Protein AF-A0A8T4BU38-F1 (afdb_monomer)

Sequence (125 aa):
MKKLNVKVKNKLKSELINLAILSLLTMIIFKIVLYKESFIIIFLTTLRFFYSIMLPALFLSLYLHKKFTYATRLILGVIIVFALTSILNYYLGLFGVHIKFHPYILPPLFIIVGFLLFLKKDGTS

pLDDT: mean 87.7, std 11.41, range [44.0, 96.69]

Solvent-accessible surface area (backbone atoms only — not comparable to full-atom values): 6705 Å² total; per-residue (Å²): 133,83,83,68,61,58,70,53,49,52,49,52,51,52,52,51,50,53,50,51,54,50,47,52,55,48,36,53,52,41,42,65,76,43,58,92,56,54,71,67,59,41,53,52,50,43,51,50,50,36,51,59,38,54,49,21,4,42,28,51,26,46,64,44,62,90,82,45,54,72,67,60,30,38,55,53,14,38,54,49,45,52,53,50,50,54,54,48,51,54,52,39,47,75,72,67,48,59,74,88,48,46,76,70,51,50,25,57,51,37,33,52,52,13,48,52,51,28,51,55,57,63,71,74,102

Secondary structure (DSSP, 8-state):
--SSTTHHHHHHHHHHHHHHHHHHHHHHHHHHHTTTS-HHHHHHHHHHHIIIIIHHHHHHTGGGTTTS-HHHHHHHHHHHHHHHHHHHHHHHHHTT--GGGHHHHHHHHHHHHHHHHHHHHHHT-

Mean predicted aligned error: 5.65 Å

Foldseek 3Di:
DPPVPDVVVVVVVVLVVVLVVVLVVQLVVLCVVPVVDDSVVSNVVSVLCCQQAQLLQQLLLLLVPVPDDSVVSSVVSNVVSVVVLVVVCVVCVVVVNDPVCSSVPSSVVSNVVSNVSNCVNVVVD

Structure (mmCIF, N/CA/C/O backbone):
data_AF-A0A8T4BU38-F1
#
_entry.id   AF-A0A8T4BU38-F1
#
loop_
_atom_site.group_PDB
_atom_site.id
_atom_site.type_symbol
_atom_site.label_atom_id
_atom_site.label_alt_id
_atom_site.label_comp_id
_atom_site.label_asym_id
_atom_site.label_entity_id
_atom_site.label_seq_id
_atom_site.pdbx_PDB_ins_code
_atom_site.Cartn_x
_atom_site.Cartn_y
_atom_site.Cartn_z
_atom_site.occupancy
_atom_site.B_iso_or_equiv
_atom_site.auth_seq_id
_atom_site.auth_comp_id
_atom_site.auth_asym_id
_atom_site.auth_atom_id
_atom_site.pdbx_PDB_model_num
ATOM 1 N N . MET A 1 1 ? -17.954 -11.888 19.794 1.00 49.94 1 MET A N 1
ATOM 2 C CA . MET A 1 1 ? -17.687 -11.731 18.340 1.00 49.94 1 MET A CA 1
ATOM 3 C C . MET A 1 1 ? -18.639 -10.798 17.558 1.00 49.94 1 MET A C 1
ATOM 5 O O . MET A 1 1 ? -18.250 -10.373 16.481 1.00 49.94 1 MET A O 1
ATOM 9 N N . LYS A 1 2 ? -19.842 -10.412 18.034 1.00 48.09 2 LYS A N 1
ATOM 10 C CA . LYS A 1 2 ? -20.848 -9.712 17.186 1.00 48.09 2 LYS A CA 1
ATOM 11 C C . LYS A 1 2 ? -20.818 -8.163 17.156 1.00 48.09 2 LYS A C 1
ATOM 13 O O . LYS A 1 2 ? -21.405 -7.586 16.250 1.00 48.09 2 LYS A O 1
ATOM 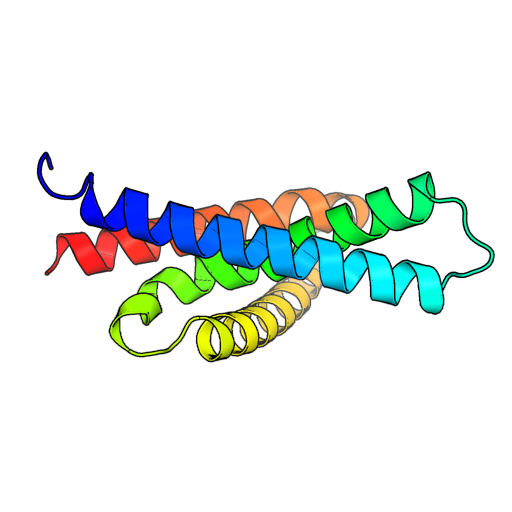18 N N . LYS A 1 3 ? -20.122 -7.473 18.076 1.00 45.00 3 LYS A N 1
ATOM 19 C CA . LYS A 1 3 ? -20.071 -5.985 18.131 1.00 45.00 3 LYS A CA 1
ATOM 20 C C . LYS A 1 3 ? -18.815 -5.343 17.514 1.00 45.00 3 LYS A C 1
ATOM 22 O O . LYS A 1 3 ? -18.768 -4.126 17.371 1.00 45.00 3 LYS A O 1
ATOM 27 N N . LEU A 1 4 ? -17.850 -6.146 17.057 1.00 53.72 4 LEU A N 1
ATOM 28 C CA . LEU A 1 4 ? -16.622 -5.676 16.392 1.00 53.72 4 LEU A CA 1
ATOM 29 C C . LEU A 1 4 ? -16.877 -5.096 14.977 1.00 53.72 4 LEU A C 1
ATOM 31 O O . LEU A 1 4 ? -15.966 -4.586 14.339 1.00 53.72 4 LEU A O 1
ATOM 35 N N . ASN A 1 5 ? -18.105 -5.181 14.452 1.00 60.06 5 ASN A N 1
ATOM 36 C CA . ASN A 1 5 ? -18.309 -5.326 13.007 1.00 60.06 5 ASN A CA 1
ATOM 37 C C . ASN A 1 5 ? -18.691 -4.049 12.233 1.00 60.06 5 ASN A C 1
ATOM 39 O O . ASN A 1 5 ? -18.519 -4.008 11.022 1.00 60.06 5 ASN A O 1
ATOM 43 N N . VAL A 1 6 ? -19.194 -2.992 12.883 1.00 64.75 6 VAL A N 1
ATOM 44 C CA . VAL A 1 6 ? -19.668 -1.791 12.153 1.00 64.75 6 VAL A CA 1
ATOM 45 C C . VAL A 1 6 ? -18.660 -0.649 12.224 1.00 64.75 6 VAL A C 1
ATOM 47 O O . VAL A 1 6 ? -18.288 -0.088 11.198 1.00 64.75 6 VAL A O 1
ATOM 50 N N . LYS A 1 7 ? -18.149 -0.333 13.420 1.00 66.56 7 LYS A N 1
ATOM 51 C CA . LYS A 1 7 ? -17.206 0.782 13.608 1.00 66.56 7 LYS A CA 1
ATOM 52 C C . LYS A 1 7 ? -15.859 0.514 12.925 1.00 66.56 7 LYS A C 1
ATOM 54 O O . LYS A 1 7 ? -15.330 1.394 12.253 1.00 66.56 7 LYS A O 1
ATOM 59 N N . VAL A 1 8 ? -15.356 -0.719 13.033 1.00 71.31 8 VAL A N 1
ATOM 60 C CA . VAL A 1 8 ? -14.123 -1.168 12.363 1.00 71.31 8 VAL A CA 1
ATOM 61 C C . VAL A 1 8 ? -14.305 -1.196 10.848 1.00 71.31 8 VAL A C 1
ATOM 63 O O . VAL A 1 8 ? -13.475 -0.650 10.128 1.00 71.31 8 VAL A O 1
ATOM 66 N N . LYS A 1 9 ? -15.422 -1.749 10.359 1.00 76.19 9 LYS A N 1
ATOM 67 C CA . LYS A 1 9 ? -15.749 -1.783 8.927 1.00 76.19 9 LYS A CA 1
ATOM 68 C C . LYS A 1 9 ? -15.855 -0.381 8.331 1.00 76.19 9 LYS A C 1
ATOM 70 O O . LYS A 1 9 ? -15.305 -0.137 7.264 1.00 76.19 9 LYS A O 1
ATOM 75 N N . ASN A 1 10 ? -16.505 0.549 9.030 1.00 79.81 10 ASN A N 1
ATOM 76 C CA . ASN A 1 10 ? -16.617 1.936 8.580 1.00 79.81 10 ASN A CA 1
ATOM 77 C C . ASN A 1 10 ? -15.253 2.636 8.560 1.00 79.81 10 ASN A C 1
ATOM 79 O O . ASN A 1 10 ? -14.956 3.351 7.606 1.00 79.81 10 ASN A O 1
ATOM 83 N N . LYS A 1 11 ? -14.397 2.382 9.560 1.00 77.94 11 LYS A N 1
ATOM 84 C CA . LYS A 1 11 ? -13.039 2.937 9.591 1.00 77.94 11 LYS A CA 1
ATOM 85 C C . LYS A 1 11 ? -12.176 2.376 8.456 1.00 77.94 11 LYS A C 1
ATOM 87 O O . LYS A 1 11 ? -11.619 3.156 7.692 1.00 77.94 11 LYS A O 1
ATOM 92 N N . LEU A 1 12 ? -12.157 1.057 8.262 1.00 78.56 12 LEU A N 1
ATOM 93 C CA . LEU A 1 12 ? -11.486 0.411 7.124 1.00 78.56 12 LEU A CA 1
ATOM 94 C C . LEU A 1 12 ? -11.990 0.947 5.783 1.00 78.56 12 LEU A C 1
ATOM 96 O O . LEU A 1 12 ? -11.188 1.266 4.914 1.00 78.56 12 LEU A O 1
ATOM 100 N N . LYS A 1 13 ? -13.308 1.117 5.628 1.00 84.44 13 LYS A N 1
ATOM 101 C CA . LYS A 1 13 ? -13.895 1.695 4.415 1.00 84.44 13 LYS A CA 1
ATOM 102 C C . LYS A 1 13 ? -13.384 3.115 4.165 1.00 84.44 13 LYS A C 1
ATOM 104 O O . LYS A 1 13 ? -13.014 3.424 3.039 1.00 84.44 13 LYS A O 1
ATOM 109 N N . SER A 1 14 ? -13.327 3.957 5.198 1.00 86.94 14 SER A N 1
ATOM 110 C CA . SER A 1 14 ? -12.787 5.316 5.064 1.00 86.94 14 SER A CA 1
ATOM 111 C C . SER A 1 14 ? -11.303 5.320 4.683 1.00 86.94 14 SER A C 1
ATOM 113 O O . SER A 1 14 ? -10.890 6.088 3.821 1.00 86.94 14 SER A O 1
ATOM 115 N N . GLU A 1 15 ? -10.507 4.409 5.249 1.00 86.56 15 GLU A N 1
ATOM 116 C CA . GLU A 1 15 ? -9.085 4.288 4.918 1.00 86.56 15 GLU A CA 1
ATOM 117 C C . GLU A 1 15 ? -8.872 3.767 3.489 1.00 86.56 15 GLU A C 1
ATOM 119 O O . GLU A 1 15 ? -7.977 4.246 2.799 1.00 86.56 15 GLU A O 1
ATOM 124 N N . LEU A 1 16 ? -9.729 2.864 3.003 1.00 85.62 16 LEU A N 1
ATOM 125 C CA . LEU A 1 16 ? -9.713 2.413 1.608 1.00 85.62 16 LEU A CA 1
ATOM 126 C C . LEU A 1 16 ? -10.080 3.531 0.626 1.00 85.62 16 LEU A C 1
ATOM 128 O O . LEU A 1 16 ? -9.488 3.610 -0.446 1.00 85.62 16 LEU A O 1
ATOM 132 N N . ILE A 1 17 ? -11.014 4.416 0.989 1.00 91.19 17 ILE A N 1
ATOM 133 C CA . ILE A 1 17 ? -11.332 5.602 0.179 1.00 91.19 17 ILE A CA 1
ATOM 134 C C . ILE A 1 17 ? -10.116 6.532 0.114 1.00 91.19 17 ILE A C 1
ATOM 136 O O . ILE A 1 17 ? -9.742 6.963 -0.973 1.00 91.19 17 ILE A O 1
ATOM 140 N N . ASN A 1 18 ? -9.446 6.781 1.242 1.00 90.94 18 ASN A N 1
ATOM 141 C CA . ASN A 1 18 ? -8.217 7.578 1.258 1.00 90.94 18 ASN A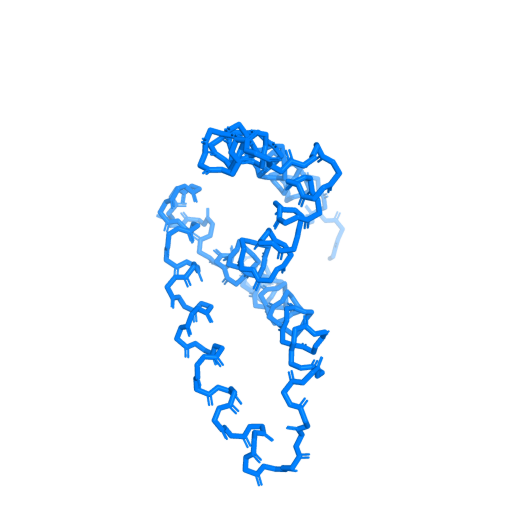 CA 1
ATOM 142 C C . ASN A 1 18 ? -7.114 6.946 0.398 1.00 90.94 18 ASN A C 1
ATOM 144 O O . ASN A 1 18 ? -6.399 7.655 -0.307 1.00 90.94 18 ASN A O 1
ATOM 148 N N . LEU A 1 19 ? -6.993 5.617 0.419 1.00 91.06 19 LEU A N 1
ATOM 149 C CA . LEU A 1 19 ? -6.054 4.883 -0.425 1.00 91.06 19 LEU A CA 1
ATOM 150 C C . LEU A 1 19 ? -6.408 5.010 -1.918 1.00 91.06 19 LEU A C 1
ATOM 152 O O . LEU A 1 19 ? -5.509 5.171 -2.738 1.00 91.06 19 LEU A O 1
ATOM 156 N N . ALA A 1 20 ? -7.695 4.998 -2.273 1.00 91.75 20 ALA A N 1
ATOM 157 C CA . ALA A 1 20 ? -8.156 5.213 -3.645 1.00 91.75 20 ALA A CA 1
ATOM 158 C C . ALA A 1 20 ? -7.912 6.654 -4.132 1.00 9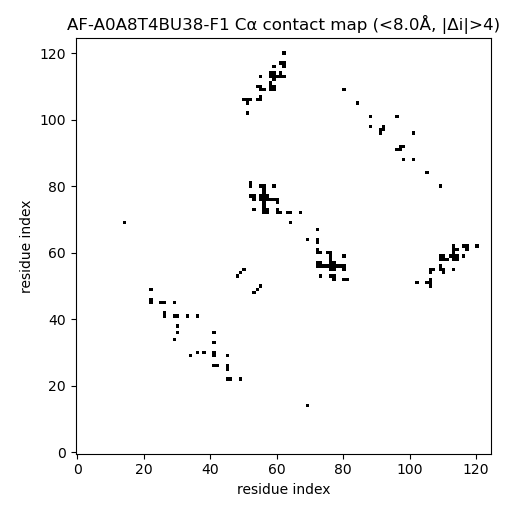1.75 20 ALA A C 1
ATOM 160 O O . ALA A 1 20 ? -7.506 6.870 -5.270 1.00 91.75 20 ALA A O 1
ATOM 161 N N . ILE A 1 21 ? -8.094 7.653 -3.266 1.00 94.06 21 ILE A N 1
ATOM 162 C CA . ILE A 1 21 ? -7.734 9.043 -3.587 1.00 94.06 21 ILE A CA 1
ATOM 163 C C . ILE A 1 21 ? -6.219 9.148 -3.806 1.00 94.06 21 ILE A C 1
ATOM 165 O O . ILE A 1 21 ? -5.767 9.738 -4.787 1.00 94.06 21 ILE A O 1
ATOM 169 N N . LEU A 1 22 ? -5.424 8.525 -2.932 1.00 94.12 22 LEU A N 1
ATOM 170 C CA . LEU A 1 22 ? -3.968 8.503 -3.060 1.00 94.12 22 LEU A CA 1
ATOM 171 C C . LEU A 1 22 ? -3.512 7.789 -4.341 1.00 94.12 22 LEU A C 1
ATOM 173 O O . LEU A 1 22 ? -2.520 8.201 -4.948 1.00 94.12 22 LEU A O 1
ATOM 177 N N . SER A 1 23 ? -4.223 6.744 -4.773 1.00 94.12 23 SER A N 1
ATOM 178 C CA . SER A 1 23 ? -3.906 6.039 -6.015 1.00 94.12 23 SER A CA 1
ATOM 179 C C . SER A 1 23 ? -4.169 6.897 -7.243 1.00 94.12 23 SER A C 1
ATOM 181 O O . SER A 1 23 ? -3.310 6.947 -8.121 1.00 94.12 23 SER A O 1
ATOM 183 N N . LEU A 1 24 ? -5.265 7.661 -7.269 1.00 95.38 24 LEU A N 1
ATOM 184 C CA . LEU A 1 24 ? -5.526 8.633 -8.332 1.00 95.38 24 LEU A CA 1
ATOM 185 C C . LEU A 1 24 ? -4.442 9.714 -8.391 1.00 95.38 24 LEU A C 1
ATOM 187 O O . LEU A 1 24 ? -3.908 9.982 -9.466 1.00 95.38 24 LEU A O 1
ATOM 191 N N . LEU A 1 25 ? -4.053 10.281 -7.244 1.00 95.69 25 LEU A N 1
ATOM 192 C CA . LEU A 1 25 ? -2.972 11.272 -7.184 1.00 95.69 25 LEU A CA 1
ATOM 193 C C . LEU A 1 25 ? -1.643 10.694 -7.687 1.00 95.69 25 LEU A C 1
ATOM 195 O O . LEU A 1 25 ? -0.943 11.325 -8.475 1.00 95.69 25 LEU A O 1
ATOM 199 N N . THR A 1 26 ? -1.322 9.463 -7.290 1.00 94.81 26 THR A N 1
ATOM 200 C CA . THR A 1 26 ? -0.104 8.776 -7.738 1.00 94.81 26 THR A CA 1
ATOM 201 C C . THR A 1 26 ? -0.149 8.476 -9.236 1.00 94.81 26 THR A C 1
ATOM 203 O O . THR A 1 26 ? 0.868 8.594 -9.910 1.00 94.81 26 THR A O 1
ATOM 206 N N . MET A 1 27 ? -1.318 8.135 -9.785 1.00 96.00 27 MET A N 1
ATOM 207 C CA . MET A 1 27 ? -1.497 7.921 -11.222 1.00 96.00 27 MET A CA 1
ATOM 208 C C . MET A 1 27 ? -1.249 9.206 -12.019 1.00 96.00 27 MET A C 1
ATOM 210 O O . MET A 1 27 ? -0.602 9.158 -13.063 1.00 96.00 27 MET A O 1
ATOM 214 N N . ILE A 1 28 ? -1.703 10.359 -11.513 1.00 96.56 28 ILE A N 1
ATOM 215 C CA . ILE A 1 28 ? -1.425 11.670 -12.120 1.00 96.56 28 ILE A CA 1
ATOM 216 C C . ILE A 1 28 ? 0.082 11.944 -12.109 1.00 96.56 28 ILE A C 1
ATOM 218 O O . ILE A 1 28 ? 0.649 12.281 -13.147 1.00 96.56 28 ILE A O 1
ATOM 222 N N . ILE A 1 29 ? 0.751 11.727 -10.972 1.00 96.69 29 ILE A N 1
ATOM 223 C CA . ILE A 1 29 ? 2.209 11.884 -10.860 1.00 96.69 29 ILE A CA 1
ATOM 224 C C . ILE A 1 29 ? 2.926 10.954 -11.846 1.00 96.69 29 ILE A C 1
ATOM 226 O O . ILE A 1 29 ? 3.804 11.396 -12.582 1.00 96.69 29 ILE A O 1
ATOM 230 N N . PHE A 1 30 ? 2.530 9.683 -11.924 1.00 96.12 30 PHE A N 1
ATOM 231 C CA . PHE A 1 30 ? 3.114 8.734 -12.870 1.00 96.12 30 PHE A CA 1
ATOM 232 C C . PHE A 1 30 ? 2.841 9.125 -14.318 1.00 96.12 30 PHE A C 1
ATOM 234 O O . PHE A 1 30 ? 3.724 8.934 -15.143 1.00 96.12 30 PHE A O 1
ATOM 241 N N . LYS A 1 31 ? 1.689 9.723 -14.646 1.00 95.38 31 LYS A N 1
ATOM 242 C CA . LYS A 1 31 ? 1.452 10.250 -15.996 1.00 95.38 31 LYS A CA 1
ATOM 243 C C . LYS A 1 31 ? 2.383 11.409 -16.332 1.00 95.38 31 LYS A C 1
ATOM 245 O O . LYS A 1 31 ? 2.807 11.505 -17.477 1.00 95.38 31 LYS A O 1
ATOM 250 N N . ILE A 1 32 ? 2.719 12.258 -15.364 1.00 96.44 32 ILE A N 1
ATOM 251 C CA . ILE A 1 32 ? 3.680 13.351 -15.562 1.00 96.44 32 ILE A CA 1
ATOM 252 C C . ILE A 1 32 ? 5.094 12.786 -15.756 1.00 96.44 32 ILE A C 1
ATOM 254 O O . ILE A 1 32 ? 5.782 13.152 -16.705 1.00 96.44 32 ILE A O 1
ATOM 258 N N . VAL A 1 33 ? 5.518 11.860 -14.891 1.00 96.69 33 VAL A N 1
ATOM 259 C CA . VAL A 1 33 ? 6.863 11.258 -14.933 1.00 96.69 33 VAL A CA 1
ATOM 260 C C . VAL A 1 33 ? 7.051 10.378 -16.175 1.00 96.69 33 VAL A C 1
ATOM 262 O O . VAL A 1 33 ? 8.069 10.462 -16.855 1.00 96.69 33 VAL A O 1
ATOM 265 N N . LEU A 1 34 ? 6.053 9.559 -16.503 1.00 95.00 34 LEU A N 1
ATOM 266 C CA . LEU A 1 34 ? 6.032 8.632 -17.636 1.00 95.00 34 LEU A CA 1
ATOM 267 C C . LEU A 1 34 ? 5.190 9.208 -18.783 1.00 95.00 34 LEU A C 1
ATOM 269 O O . LEU A 1 34 ? 4.323 8.533 -19.337 1.00 95.00 34 LEU A O 1
ATOM 273 N N . TYR A 1 35 ? 5.414 10.476 -19.142 1.00 94.69 35 T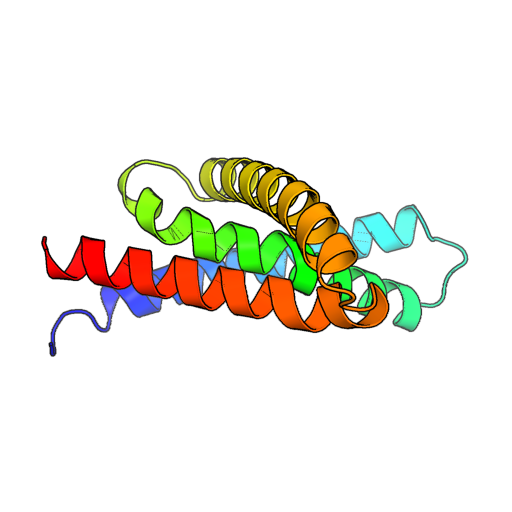YR A N 1
ATOM 274 C CA . TYR A 1 35 ? 4.552 11.187 -20.097 1.00 94.69 35 TYR A CA 1
ATOM 275 C C . TYR A 1 35 ? 4.435 10.498 -21.463 1.00 94.69 35 TYR A C 1
ATOM 277 O O . TYR A 1 35 ? 3.360 10.541 -22.068 1.00 94.69 35 TYR A O 1
ATOM 285 N N . LYS A 1 36 ? 5.504 9.818 -21.902 1.00 96.25 36 LYS A N 1
ATOM 286 C CA . LYS A 1 36 ? 5.570 9.066 -23.166 1.00 96.25 36 LYS A CA 1
ATOM 287 C C . LYS A 1 36 ? 4.795 7.748 -23.145 1.00 96.25 36 LYS A C 1
ATOM 289 O O . LYS A 1 36 ? 4.494 7.214 -24.206 1.00 96.25 36 LYS A O 1
ATOM 294 N N . GLU A 1 37 ? 4.472 7.230 -21.964 1.00 96.69 37 GLU A N 1
ATOM 295 C CA . GLU A 1 37 ? 3.818 5.935 -21.823 1.00 96.69 37 GLU A CA 1
ATOM 296 C C . GLU A 1 37 ? 2.302 6.028 -22.019 1.00 96.69 37 GLU A C 1
ATOM 298 O O . GLU A 1 37 ? 1.642 7.045 -21.741 1.00 96.69 37 GLU A O 1
ATOM 303 N N . SER A 1 38 ? 1.735 4.913 -22.482 1.00 96.62 38 SER A N 1
ATOM 304 C CA . SER A 1 38 ? 0.290 4.772 -22.633 1.00 96.62 38 SER A CA 1
ATOM 305 C C . SER A 1 38 ? -0.419 4.818 -21.276 1.00 96.62 38 SER A C 1
ATOM 307 O O . SER A 1 38 ? 0.124 4.426 -20.238 1.00 96.62 38 SER A O 1
ATOM 309 N N . PHE A 1 39 ? -1.679 5.257 -21.282 1.00 94.25 39 PHE A N 1
ATOM 310 C CA . PHE A 1 39 ? -2.502 5.299 -20.071 1.00 94.25 39 PHE A CA 1
ATOM 311 C C . PHE A 1 39 ? -2.613 3.923 -19.390 1.00 94.25 39 PHE A C 1
ATOM 313 O O . PHE A 1 39 ? -2.567 3.834 -18.166 1.00 94.25 39 PHE A O 1
ATOM 320 N N . ILE A 1 40 ? -2.685 2.845 -20.179 1.00 96.62 40 ILE A N 1
ATOM 321 C CA . ILE A 1 40 ? -2.771 1.462 -19.687 1.00 96.62 40 ILE A CA 1
ATOM 322 C C . ILE A 1 40 ? -1.523 1.085 -18.880 1.00 96.62 40 ILE A C 1
ATOM 324 O O . ILE A 1 40 ? -1.640 0.510 -17.798 1.00 96.62 40 ILE A O 1
ATOM 328 N N . ILE A 1 41 ? -0.332 1.434 -19.375 1.00 95.50 41 ILE A N 1
ATOM 329 C CA . ILE A 1 41 ? 0.935 1.148 -18.686 1.00 95.50 41 ILE A CA 1
ATOM 330 C C . ILE A 1 41 ? 0.994 1.900 -17.358 1.00 95.50 41 ILE A C 1
ATOM 332 O O . ILE A 1 41 ? 1.354 1.317 -16.336 1.00 95.50 41 ILE A O 1
ATOM 336 N N . ILE A 1 42 ? 0.585 3.167 -17.347 1.00 96.50 42 ILE A N 1
ATOM 337 C CA . ILE A 1 42 ? 0.567 3.989 -16.133 1.00 96.50 42 ILE A CA 1
ATOM 338 C C . ILE A 1 42 ? -0.407 3.413 -15.110 1.00 96.50 42 ILE A C 1
ATOM 340 O O . ILE A 1 42 ? -0.021 3.195 -13.965 1.00 96.50 42 ILE A O 1
ATOM 344 N N . PHE A 1 43 ? -1.627 3.080 -15.531 1.00 95.69 43 PHE A N 1
ATOM 345 C CA . PHE A 1 43 ? -2.633 2.468 -14.670 1.00 95.69 43 PHE A CA 1
ATOM 346 C C . PHE A 1 43 ? -2.139 1.153 -14.049 1.00 95.69 43 PHE A C 1
ATOM 348 O O . PHE A 1 43 ? -2.198 0.978 -12.830 1.00 95.69 43 PHE A O 1
ATOM 355 N N . LEU A 1 44 ? -1.578 0.249 -14.860 1.00 95.62 44 LEU A N 1
ATOM 356 C CA . LEU A 1 44 ? -1.012 -1.015 -14.379 1.00 95.62 44 LEU A CA 1
ATOM 357 C C . LEU A 1 44 ? 0.168 -0.796 -13.429 1.00 95.62 44 LEU A C 1
ATOM 359 O O . LEU A 1 44 ? 0.291 -1.503 -12.429 1.00 95.62 44 LEU A O 1
ATOM 363 N N . THR A 1 45 ? 1.025 0.181 -13.714 1.00 94.56 45 THR A N 1
ATOM 364 C CA . THR A 1 45 ? 2.177 0.514 -12.868 1.00 94.56 45 THR A CA 1
ATOM 365 C C . THR A 1 45 ? 1.719 1.057 -11.519 1.00 94.56 45 THR A C 1
ATOM 367 O O . THR A 1 45 ? 2.207 0.608 -10.482 1.00 94.56 45 THR A O 1
ATOM 370 N N . THR A 1 46 ? 0.725 1.949 -11.506 1.00 95.62 46 THR A N 1
ATOM 371 C CA . THR A 1 46 ? 0.109 2.441 -10.270 1.00 95.62 46 THR A CA 1
ATOM 372 C C . THR A 1 46 ? -0.523 1.297 -9.481 1.00 95.62 46 THR A C 1
ATOM 374 O O . THR A 1 46 ? -0.252 1.165 -8.290 1.00 95.62 46 THR A O 1
ATOM 377 N N . LEU A 1 47 ? -1.302 0.417 -10.117 1.00 94.69 47 LEU A N 1
ATOM 378 C CA . LEU A 1 47 ? -1.904 -0.730 -9.431 1.00 94.69 47 LEU A CA 1
ATOM 379 C C . LEU A 1 47 ? -0.856 -1.664 -8.819 1.00 94.69 47 LEU A C 1
ATOM 381 O O . LEU A 1 47 ? -0.992 -2.055 -7.660 1.00 94.69 47 LEU A O 1
ATOM 385 N N . ARG A 1 48 ? 0.207 -1.990 -9.562 1.00 93.44 48 ARG A N 1
ATOM 386 C CA . ARG A 1 48 ? 1.312 -2.824 -9.066 1.00 93.44 48 ARG A CA 1
ATOM 387 C C . ARG A 1 48 ? 2.016 -2.173 -7.881 1.00 93.44 48 ARG A C 1
ATOM 389 O O . ARG A 1 48 ? 2.255 -2.840 -6.881 1.00 93.44 48 ARG A O 1
ATOM 396 N N . PHE A 1 49 ? 2.285 -0.871 -7.957 1.00 92.81 49 PHE A N 1
ATOM 397 C CA . PHE A 1 49 ? 2.887 -0.118 -6.858 1.00 92.81 49 PHE A CA 1
ATOM 398 C C . PHE A 1 49 ? 2.024 -0.170 -5.589 1.00 92.81 49 PHE A C 1
ATOM 400 O O . PHE A 1 49 ? 2.522 -0.456 -4.497 1.00 92.81 49 PHE A O 1
ATOM 407 N N . PHE A 1 50 ? 0.712 0.037 -5.728 1.00 93.94 50 PHE A N 1
ATOM 408 C CA . PHE A 1 50 ? -0.202 -0.035 -4.591 1.00 93.94 50 PHE A CA 1
ATOM 409 C C . PHE A 1 50 ? -0.300 -1.443 -4.017 1.00 93.94 50 PHE A C 1
ATOM 411 O O . PHE A 1 50 ? -0.237 -1.605 -2.800 1.00 93.94 50 PHE A O 1
ATOM 418 N N . TYR A 1 51 ? -0.410 -2.451 -4.878 1.00 92.75 51 TYR A N 1
ATOM 419 C CA . TYR A 1 51 ? -0.487 -3.845 -4.466 1.00 92.75 51 TYR A CA 1
ATOM 420 C C . TYR A 1 51 ? 0.771 -4.299 -3.721 1.00 92.75 51 TYR A C 1
ATOM 422 O O . TYR A 1 51 ? 0.663 -4.921 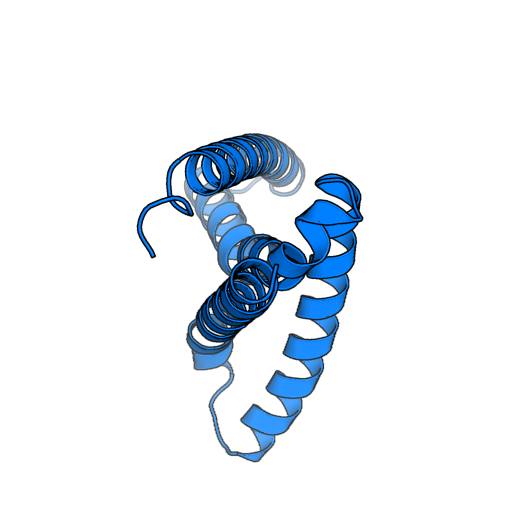-2.669 1.00 92.75 51 TYR A O 1
ATOM 430 N N . SER A 1 52 ? 1.961 -3.974 -4.228 1.00 90.69 52 SER A N 1
ATOM 431 C CA . SER A 1 52 ? 3.214 -4.473 -3.658 1.00 90.69 52 SER A CA 1
ATOM 432 C C . SER A 1 52 ? 3.666 -3.727 -2.403 1.00 90.69 52 SER A C 1
ATOM 434 O O . SER A 1 52 ? 4.373 -4.316 -1.590 1.00 90.69 52 SER A O 1
ATOM 436 N N . ILE A 1 53 ? 3.289 -2.454 -2.235 1.00 91.62 53 ILE A N 1
ATOM 437 C CA . ILE A 1 53 ? 3.849 -1.596 -1.178 1.00 91.62 53 ILE A CA 1
ATOM 438 C C . ILE A 1 53 ? 2.753 -0.980 -0.307 1.00 91.62 53 ILE A C 1
ATOM 440 O O . ILE A 1 53 ? 2.709 -1.230 0.897 1.00 91.62 53 ILE A O 1
ATOM 444 N N . MET A 1 54 ? 1.856 -0.184 -0.895 1.00 92.44 54 MET A N 1
ATOM 445 C CA . MET A 1 54 ? 0.913 0.638 -0.120 1.00 92.44 54 MET A CA 1
ATOM 446 C C . MET A 1 54 ? -0.135 -0.192 0.624 1.00 92.44 54 MET A C 1
ATOM 448 O O . MET A 1 54 ? -0.446 0.099 1.779 1.00 92.44 54 MET A O 1
ATOM 452 N N . LEU A 1 55 ? -0.667 -1.237 -0.013 1.00 91.75 55 LEU A N 1
ATOM 453 C CA . LEU A 1 55 ? -1.669 -2.105 0.599 1.00 91.75 55 LEU A CA 1
ATOM 454 C C . LEU A 1 55 ? -1.061 -2.893 1.776 1.00 91.75 55 LEU A C 1
ATOM 456 O O . LEU A 1 55 ? -1.570 -2.752 2.890 1.00 91.75 55 LEU A O 1
ATOM 460 N N . PRO A 1 56 ? 0.066 -3.619 1.613 1.00 92.19 56 PRO A N 1
ATOM 461 C CA . PRO A 1 56 ? 0.767 -4.249 2.732 1.00 92.19 56 PRO A CA 1
ATOM 462 C C . PRO A 1 56 ? 1.109 -3.281 3.866 1.00 92.19 56 PRO A C 1
ATOM 464 O O . PRO A 1 56 ? 0.922 -3.615 5.034 1.00 92.19 56 PRO A O 1
ATOM 467 N N . ALA A 1 57 ? 1.556 -2.066 3.535 1.00 92.75 57 ALA A N 1
ATOM 468 C CA . ALA A 1 57 ? 1.933 -1.046 4.510 1.00 92.75 57 ALA A CA 1
ATOM 469 C C . ALA A 1 57 ? 0.747 -0.611 5.376 1.00 92.75 57 ALA A C 1
ATOM 471 O O . ALA A 1 57 ? 0.855 -0.497 6.603 1.00 92.75 57 ALA A O 1
ATOM 472 N N . LEU A 1 58 ? -0.407 -0.389 4.746 1.00 91.94 58 LEU A N 1
ATOM 473 C CA . LEU A 1 58 ? -1.622 -0.002 5.449 1.00 91.94 58 LEU A CA 1
ATOM 474 C C . LEU A 1 58 ? -2.092 -1.124 6.376 1.00 91.94 58 LEU A C 1
ATOM 476 O O . LEU A 1 58 ? -2.392 -0.856 7.540 1.00 91.94 58 LEU A O 1
ATOM 480 N N . PHE A 1 59 ? -2.089 -2.372 5.898 1.00 90.19 59 PHE A N 1
ATOM 481 C CA . PHE A 1 59 ? -2.507 -3.527 6.694 1.00 90.19 59 PHE A CA 1
ATOM 482 C C . PHE A 1 59 ? -1.561 -3.821 7.856 1.00 90.19 59 PHE A C 1
ATOM 484 O O . PHE A 1 59 ? -2.020 -3.990 8.985 1.00 90.19 59 PHE A O 1
ATOM 491 N N . LEU A 1 60 ? -0.247 -3.820 7.625 1.00 89.50 60 LEU A N 1
ATOM 492 C CA . LEU A 1 60 ? 0.731 -4.005 8.694 1.00 89.50 60 LEU A CA 1
ATOM 493 C C . LEU A 1 60 ? 0.647 -2.898 9.735 1.00 89.50 60 LEU A C 1
ATOM 495 O O . LEU A 1 60 ? 0.867 -3.171 10.901 1.00 89.50 60 LEU A O 1
ATOM 499 N N . SER A 1 61 ? 0.280 -1.672 9.368 1.00 91.38 61 SER A N 1
ATOM 500 C CA . SER A 1 61 ? 0.129 -0.571 10.325 1.00 91.38 61 SER A CA 1
ATOM 501 C C . SER A 1 61 ? -1.268 -0.479 10.963 1.00 91.38 61 SER A C 1
ATOM 503 O O . SER A 1 61 ? -1.499 0.410 11.789 1.00 91.38 61 SER A O 1
ATOM 505 N N . LEU A 1 62 ? -2.216 -1.377 10.648 1.00 86.56 62 LEU A N 1
ATOM 506 C CA . LEU A 1 62 ? -3.569 -1.363 11.235 1.00 86.56 62 LEU A CA 1
ATOM 507 C C . LEU A 1 62 ? -3.553 -1.534 12.756 1.00 86.56 62 LEU A C 1
ATOM 509 O O . LEU A 1 62 ? -4.337 -0.892 13.456 1.00 86.56 62 LEU A O 1
ATOM 513 N N . TYR A 1 63 ? -2.639 -2.328 13.317 1.00 84.00 63 TYR A N 1
ATOM 514 C CA . TYR A 1 63 ? -2.542 -2.481 14.778 1.00 84.00 63 TYR A CA 1
ATOM 515 C C . TYR A 1 63 ? -2.171 -1.163 15.491 1.00 84.00 63 TYR A C 1
ATOM 517 O O . TYR A 1 63 ? -2.345 -1.029 16.707 1.00 84.00 63 TYR A O 1
ATOM 525 N N . LEU A 1 64 ? -1.684 -0.161 14.754 1.00 85.75 64 LEU A N 1
ATOM 526 C CA . LEU A 1 64 ? -1.338 1.163 15.263 1.00 85.75 64 LEU A CA 1
ATOM 527 C C . LEU A 1 64 ? -2.457 2.207 15.090 1.00 85.75 64 LEU A C 1
ATOM 529 O O . LEU A 1 64 ? -2.280 3.354 15.499 1.00 85.75 64 LEU A O 1
ATOM 533 N N . HIS A 1 65 ? -3.627 1.831 14.560 1.00 84.12 65 HIS A N 1
ATOM 534 C CA . HIS A 1 65 ? -4.732 2.749 14.229 1.00 84.12 65 HIS A CA 1
ATOM 535 C C . HIS A 1 65 ? -5.305 3.568 15.402 1.00 84.12 65 HIS A C 1
ATOM 537 O O . HIS A 1 65 ? -6.049 4.522 15.159 1.00 84.12 65 HIS A O 1
ATOM 543 N N . LYS A 1 66 ? -5.031 3.172 16.654 1.00 82.56 66 LYS A N 1
ATOM 544 C CA . LYS A 1 66 ? -5.433 3.908 17.867 1.00 82.56 66 LYS A CA 1
ATOM 545 C C . LYS A 1 66 ? -4.427 4.995 18.267 1.00 82.56 66 LYS A C 1
ATOM 547 O O . LYS A 1 66 ? -4.811 5.913 18.976 1.00 82.56 66 LYS A O 1
ATOM 552 N N . LYS A 1 67 ? -3.158 4.879 17.852 1.00 84.62 67 LYS A N 1
ATOM 553 C CA . LYS A 1 67 ? -2.059 5.758 18.299 1.00 84.62 67 LYS A CA 1
ATOM 554 C C . LYS A 1 67 ? -1.640 6.798 17.261 1.00 84.62 67 LYS A C 1
ATOM 556 O O . LYS A 1 67 ? -1.185 7.867 17.641 1.00 84.62 67 LYS A O 1
ATOM 561 N N . PHE A 1 68 ? -1.774 6.488 15.974 1.00 88.94 68 PHE A N 1
ATOM 562 C CA . PHE A 1 68 ? -1.242 7.324 14.897 1.00 88.94 68 PHE A CA 1
ATOM 563 C C . PHE A 1 68 ? -2.296 7.638 13.833 1.00 88.94 68 PHE A C 1
ATOM 565 O O . PHE A 1 68 ? -3.221 6.853 13.597 1.00 88.94 68 PHE A O 1
ATOM 572 N N . THR A 1 69 ? -2.126 8.784 13.170 1.00 90.31 69 THR A 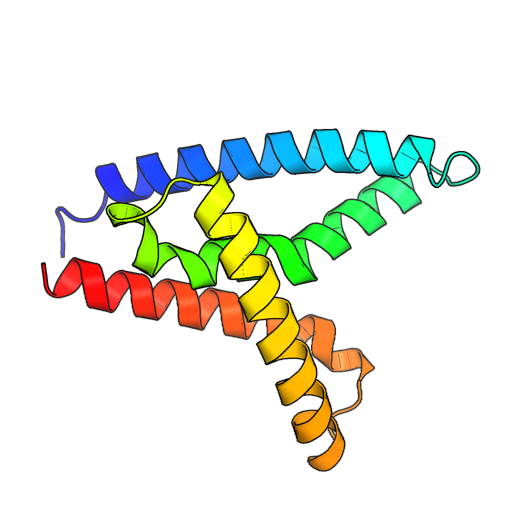N 1
ATOM 573 C CA . THR A 1 69 ? -2.952 9.208 12.032 1.00 90.31 69 THR A CA 1
ATOM 574 C C . THR A 1 69 ? -2.702 8.322 10.806 1.00 90.31 69 THR A C 1
ATOM 576 O O . THR A 1 69 ? -1.719 7.579 10.740 1.00 90.31 69 THR A O 1
ATOM 579 N N . TYR A 1 70 ? -3.602 8.392 9.818 1.00 88.19 70 TYR A N 1
ATOM 580 C CA . TYR A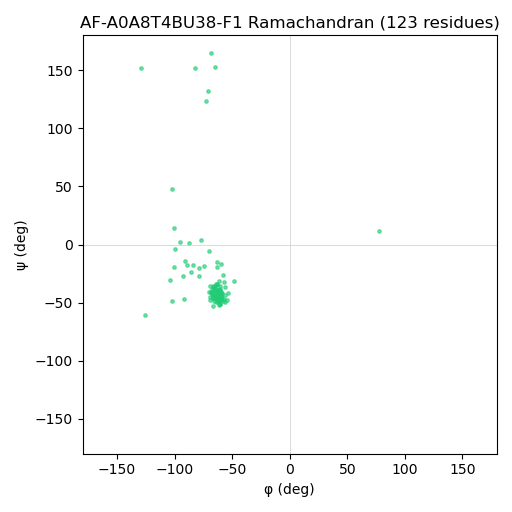 1 70 ? -3.499 7.624 8.571 1.00 88.19 70 TYR A CA 1
ATOM 581 C C . TYR A 1 70 ? -2.158 7.846 7.854 1.00 88.19 70 TYR A C 1
ATOM 583 O O . TYR A 1 70 ? -1.487 6.878 7.508 1.00 88.19 70 TYR A O 1
ATOM 591 N N . ALA A 1 71 ? -1.738 9.105 7.691 1.00 89.62 71 ALA A N 1
ATOM 592 C CA . ALA A 1 71 ? -0.502 9.448 6.989 1.00 89.62 71 ALA A CA 1
ATOM 593 C C . ALA A 1 71 ? 0.738 8.868 7.688 1.00 89.62 71 ALA A C 1
ATOM 595 O O . ALA A 1 71 ? 1.541 8.188 7.055 1.00 89.62 71 ALA A O 1
ATOM 596 N N . THR A 1 72 ? 0.859 9.056 9.007 1.00 91.75 72 THR A N 1
ATOM 597 C CA . THR A 1 72 ? 1.983 8.519 9.789 1.00 91.75 72 THR A CA 1
ATOM 598 C C . THR A 1 72 ? 2.026 6.995 9.731 1.00 91.75 72 THR A C 1
ATOM 600 O O . THR A 1 72 ? 3.092 6.412 9.564 1.00 91.75 72 THR A O 1
ATOM 603 N N . ARG A 1 73 ? 0.866 6.336 9.818 1.00 93.06 73 ARG A N 1
ATOM 604 C CA . ARG A 1 73 ? 0.769 4.877 9.690 1.00 93.06 73 ARG A CA 1
ATOM 605 C C . ARG A 1 73 ? 1.197 4.379 8.324 1.00 93.06 73 ARG A C 1
ATOM 607 O O . ARG A 1 73 ? 1.913 3.389 8.259 1.00 93.06 73 ARG A O 1
ATOM 614 N N . LEU A 1 74 ? 0.778 5.057 7.262 1.00 92.44 74 LEU A N 1
ATOM 615 C CA . LEU A 1 74 ? 1.144 4.691 5.903 1.00 92.44 74 LEU A CA 1
ATOM 616 C C . LEU A 1 74 ? 2.653 4.851 5.691 1.00 92.44 74 LEU A C 1
ATOM 618 O O . LEU A 1 74 ? 3.285 3.916 5.219 1.00 92.44 74 LEU A O 1
ATOM 622 N N . ILE A 1 75 ? 3.254 5.959 6.136 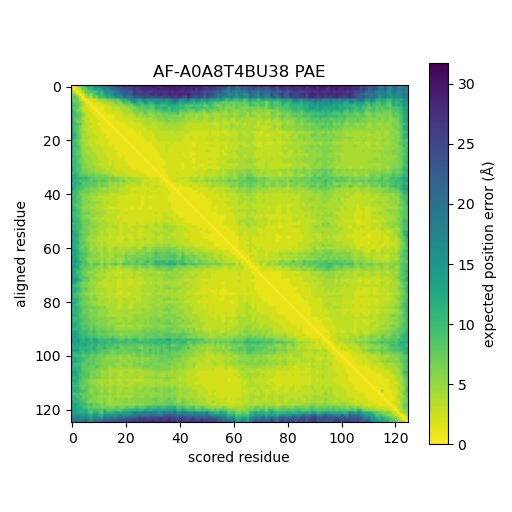1.00 94.00 75 ILE A N 1
ATOM 623 C CA . ILE A 1 75 ? 4.709 6.178 6.052 1.00 94.00 75 ILE A CA 1
ATOM 624 C C . ILE A 1 75 ? 5.477 5.104 6.836 1.00 94.00 75 ILE A C 1
ATOM 626 O O . ILE A 1 75 ? 6.356 4.447 6.280 1.00 94.00 75 ILE A O 1
ATOM 630 N N . LEU A 1 76 ? 5.121 4.872 8.105 1.00 94.38 76 LEU A N 1
ATOM 631 C CA . LEU A 1 76 ? 5.758 3.835 8.926 1.00 94.38 76 LEU A CA 1
ATOM 632 C C . LEU A 1 76 ? 5.557 2.440 8.329 1.00 94.38 76 LEU A C 1
ATOM 634 O O . LEU A 1 76 ? 6.486 1.641 8.292 1.00 94.38 76 LEU A O 1
ATOM 638 N N . GLY A 1 77 ? 4.355 2.155 7.833 1.00 93.62 77 GLY A N 1
ATOM 639 C CA . GLY A 1 77 ? 4.026 0.902 7.171 1.00 93.62 77 GLY A CA 1
ATOM 640 C C . GLY A 1 77 ? 4.874 0.675 5.926 1.00 93.62 77 GLY A C 1
ATOM 641 O O . GLY A 1 77 ? 5.367 -0.429 5.736 1.00 93.62 77 GLY A O 1
ATOM 642 N N . VAL A 1 78 ? 5.093 1.709 5.107 1.00 94.25 78 VAL A N 1
ATOM 643 C CA . VAL A 1 78 ? 5.947 1.631 3.914 1.00 94.25 78 VAL A CA 1
ATOM 644 C C . VAL A 1 78 ? 7.381 1.316 4.322 1.00 94.25 78 VAL A C 1
ATOM 646 O O . VAL A 1 78 ? 7.965 0.389 3.771 1.00 94.25 78 VAL A O 1
ATOM 649 N N . ILE A 1 79 ? 7.923 2.008 5.330 1.00 95.12 79 ILE A N 1
ATOM 650 C CA . ILE A 1 79 ? 9.271 1.740 5.856 1.00 95.12 79 ILE A CA 1
ATOM 651 C C . ILE A 1 79 ? 9.389 0.283 6.329 1.00 95.12 79 ILE A C 1
ATOM 653 O O . ILE A 1 79 ? 10.333 -0.414 5.959 1.00 95.12 79 ILE A O 1
ATOM 657 N N . ILE A 1 80 ? 8.407 -0.200 7.097 1.00 93.81 80 ILE A N 1
ATOM 658 C CA . ILE A 1 80 ? 8.369 -1.581 7.596 1.00 93.81 80 ILE A CA 1
ATOM 659 C C . ILE A 1 80 ? 8.300 -2.578 6.435 1.00 93.81 80 ILE A C 1
ATOM 661 O O . ILE A 1 80 ? 9.064 -3.540 6.415 1.00 93.81 80 ILE A O 1
ATOM 665 N N . VAL A 1 81 ? 7.422 -2.358 5.454 1.00 94.38 81 VAL A N 1
ATOM 666 C CA . VAL A 1 81 ? 7.292 -3.236 4.283 1.00 94.38 81 VAL A CA 1
ATOM 667 C C . VAL A 1 81 ? 8.584 -3.269 3.484 1.00 94.38 81 VAL A C 1
ATOM 669 O O . VAL A 1 81 ? 9.014 -4.354 3.110 1.00 94.38 81 VAL A O 1
ATOM 672 N N . PHE A 1 82 ? 9.233 -2.128 3.248 1.00 93.19 82 PHE A N 1
ATOM 673 C CA . PHE A 1 82 ? 10.518 -2.087 2.549 1.00 93.19 82 PHE A CA 1
ATOM 674 C C . PHE A 1 82 ? 11.596 -2.872 3.297 1.00 93.19 82 PHE A C 1
ATOM 676 O O . PHE A 1 82 ? 12.278 -3.700 2.689 1.00 93.19 82 PHE A O 1
ATOM 683 N N . ALA A 1 83 ? 11.716 -2.668 4.611 1.00 94.12 83 ALA A N 1
ATOM 684 C CA . ALA A 1 83 ? 12.670 -3.394 5.442 1.00 94.12 83 ALA A CA 1
ATOM 685 C C . ALA A 1 83 ? 12.410 -4.910 5.408 1.00 94.12 83 ALA A C 1
ATOM 687 O O . ALA A 1 83 ? 13.306 -5.689 5.083 1.00 94.12 83 ALA A O 1
ATOM 688 N N . LEU A 1 84 ? 11.167 -5.332 5.659 1.00 93.88 84 LEU A N 1
ATOM 689 C CA . LEU A 1 84 ? 10.783 -6.744 5.664 1.00 93.88 84 LEU A CA 1
ATOM 690 C C . LEU A 1 84 ? 10.934 -7.391 4.289 1.00 93.88 84 LEU A C 1
ATOM 692 O O . LEU A 1 84 ? 11.443 -8.501 4.198 1.00 93.88 84 LEU A O 1
ATOM 696 N N . THR A 1 85 ? 10.531 -6.708 3.218 1.00 92.44 85 THR A N 1
ATOM 697 C CA . THR A 1 85 ? 10.667 -7.213 1.843 1.00 92.44 85 THR A CA 1
ATOM 698 C C . THR A 1 85 ? 12.132 -7.416 1.487 1.00 92.44 85 THR A C 1
ATOM 700 O O . THR A 1 85 ? 12.473 -8.433 0.894 1.00 92.44 85 THR A O 1
ATOM 703 N N . SER A 1 86 ? 13.009 -6.489 1.878 1.00 90.25 86 SER A N 1
ATOM 704 C CA . SER A 1 86 ? 14.446 -6.584 1.596 1.00 90.25 86 SER A CA 1
ATOM 705 C C . SER A 1 86 ? 15.074 -7.781 2.311 1.00 90.25 86 SER A C 1
ATOM 707 O O . SER A 1 86 ? 15.771 -8.580 1.689 1.00 90.25 86 SER A O 1
ATOM 709 N N . ILE A 1 87 ? 14.755 -7.951 3.598 1.00 93.19 87 ILE A N 1
ATOM 710 C CA . ILE A 1 87 ? 15.229 -9.075 4.413 1.00 93.19 87 ILE A CA 1
ATOM 711 C C . ILE A 1 87 ? 14.681 -10.402 3.870 1.00 93.19 87 ILE A C 1
ATOM 713 O O . ILE A 1 87 ? 15.436 -11.343 3.641 1.00 93.19 87 ILE A O 1
ATOM 717 N N . LEU A 1 88 ? 13.372 -10.486 3.626 1.00 92.56 88 LEU A N 1
ATOM 718 C CA . LEU A 1 88 ? 12.740 -11.713 3.144 1.00 92.56 88 LEU A CA 1
ATOM 719 C C . LEU A 1 88 ? 13.194 -12.078 1.734 1.00 92.56 88 LEU A C 1
ATOM 721 O O . LEU A 1 88 ? 13.373 -13.257 1.466 1.00 92.56 88 LEU A O 1
ATOM 725 N N . ASN A 1 89 ? 13.433 -11.108 0.850 1.00 89.81 89 ASN A N 1
ATOM 726 C CA . ASN A 1 89 ? 13.971 -11.386 -0.481 1.00 89.81 89 ASN A CA 1
ATOM 727 C C . ASN A 1 89 ? 15.328 -12.088 -0.412 1.00 89.81 89 ASN A C 1
ATOM 729 O O . ASN A 1 89 ? 15.547 -13.033 -1.167 1.00 89.81 89 ASN A O 1
ATOM 733 N N . TYR A 1 90 ? 16.205 -11.657 0.498 1.00 91.12 90 TYR A N 1
ATOM 734 C CA . TYR A 1 90 ? 17.500 -12.297 0.711 1.00 91.12 90 TYR A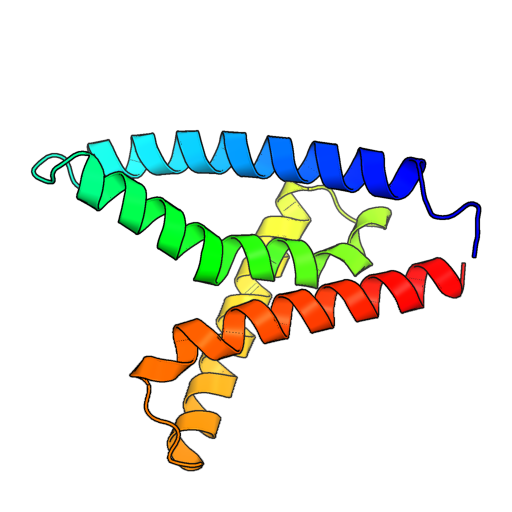 CA 1
ATOM 735 C C . TYR A 1 90 ? 17.337 -13.758 1.150 1.00 91.12 90 TYR A C 1
ATOM 737 O O . TYR A 1 90 ? 17.871 -14.663 0.510 1.00 91.12 90 TYR A O 1
ATOM 745 N N . TYR A 1 91 ? 16.531 -14.009 2.185 1.00 92.44 91 TYR A N 1
ATOM 746 C CA . TYR A 1 91 ? 16.327 -15.369 2.690 1.00 92.44 91 TYR A CA 1
ATOM 747 C C . TYR A 1 91 ? 15.581 -16.269 1.700 1.00 92.44 91 TYR A C 1
ATOM 749 O O . TYR A 1 91 ? 15.979 -17.410 1.502 1.00 92.44 91 TYR A O 1
ATOM 757 N N . LEU A 1 92 ? 14.540 -15.771 1.032 1.00 90.75 92 LEU A N 1
ATOM 758 C CA . LEU A 1 92 ? 13.817 -16.525 0.004 1.00 90.75 92 LEU A CA 1
ATOM 759 C C . LEU A 1 92 ? 14.734 -16.915 -1.160 1.00 90.75 92 LEU A C 1
ATOM 761 O O . LEU A 1 92 ? 14.649 -18.042 -1.643 1.00 90.75 92 LEU A O 1
ATOM 765 N N . GLY A 1 93 ? 15.650 -16.023 -1.550 1.00 90.12 93 GLY A N 1
ATOM 766 C CA . GLY A 1 93 ? 16.684 -16.328 -2.534 1.00 90.12 93 GLY A CA 1
ATOM 767 C C . GLY A 1 93 ? 17.608 -17.463 -2.081 1.00 90.12 93 GLY A C 1
ATOM 768 O O . GLY A 1 93 ? 17.867 -18.377 -2.860 1.00 90.12 93 GLY A O 1
ATOM 769 N N . LEU A 1 94 ? 18.036 -17.463 -0.812 1.00 92.00 94 LEU A N 1
ATOM 770 C CA . LEU A 1 94 ? 18.835 -18.555 -0.233 1.00 92.00 94 LEU A CA 1
ATOM 771 C C . LEU A 1 94 ? 18.079 -19.892 -0.190 1.00 92.00 94 LEU A C 1
ATOM 773 O O . LEU A 1 94 ? 18.683 -20.940 -0.392 1.00 92.00 94 LEU A O 1
ATOM 777 N N . PHE A 1 95 ? 16.762 -19.866 0.019 1.00 91.56 95 PHE A N 1
ATOM 778 C CA . PHE A 1 95 ? 15.903 -21.056 -0.034 1.00 91.56 95 PHE A CA 1
ATOM 779 C C . PHE A 1 95 ? 15.579 -21.527 -1.465 1.00 91.56 95 PHE A C 1
ATOM 781 O O . PHE A 1 95 ? 14.808 -22.468 -1.640 1.00 91.56 95 PHE A O 1
ATOM 788 N N . GLY A 1 96 ? 16.141 -20.888 -2.498 1.00 90.62 96 GLY A N 1
ATOM 789 C CA . GLY A 1 96 ? 15.920 -21.257 -3.898 1.00 90.62 96 GLY A CA 1
ATOM 790 C C . GLY A 1 96 ? 14.573 -20.798 -4.463 1.00 90.62 96 GLY A C 1
ATOM 791 O O . GLY A 1 96 ? 14.190 -21.211 -5.560 1.00 90.62 96 GLY A O 1
ATOM 792 N N . VAL A 1 97 ? 13.841 -19.931 -3.755 1.00 89.25 97 VAL A N 1
ATOM 793 C CA . VAL A 1 97 ? 12.617 -19.331 -4.291 1.00 89.25 97 VAL A CA 1
ATOM 794 C C . VAL A 1 97 ? 13.007 -18.311 -5.353 1.00 89.25 97 VAL A C 1
ATOM 796 O O . VAL A 1 97 ? 13.771 -17.377 -5.121 1.00 89.25 97 VAL A O 1
ATOM 799 N N . HIS A 1 98 ? 12.475 -18.493 -6.558 1.00 90.25 98 HIS A N 1
ATOM 800 C CA . HIS A 1 98 ? 12.787 -17.598 -7.659 1.00 90.25 98 HIS A CA 1
ATOM 801 C C . HIS A 1 98 ? 12.136 -16.224 -7.439 1.00 90.25 98 HIS A C 1
ATOM 803 O O . HIS A 1 98 ? 10.923 -16.128 -7.241 1.00 90.25 98 HIS A O 1
ATOM 809 N N . ILE A 1 99 ? 12.922 -15.156 -7.623 1.00 85.50 99 ILE A N 1
ATOM 810 C CA . ILE A 1 99 ? 12.520 -13.743 -7.448 1.00 85.50 99 ILE A CA 1
ATOM 811 C C . ILE A 1 99 ? 11.193 -13.392 -8.144 1.00 85.50 99 ILE A C 1
ATOM 813 O O . ILE A 1 99 ? 10.416 -12.590 -7.630 1.00 85.50 99 ILE A O 1
ATOM 817 N N . LYS A 1 100 ? 10.869 -14.040 -9.274 1.00 89.12 100 LYS A N 1
ATOM 818 C CA . LYS A 1 100 ? 9.615 -13.837 -10.015 1.00 89.12 100 LYS A CA 1
ATOM 819 C C . LYS A 1 100 ? 8.358 -14.102 -9.180 1.00 89.12 100 LYS A C 1
ATOM 821 O O . LYS A 1 100 ? 7.312 -13.538 -9.477 1.00 89.12 100 LYS A O 1
ATOM 826 N N . PHE A 1 101 ? 8.451 -14.946 -8.152 1.00 90.25 101 PHE A N 1
ATOM 827 C CA . PHE A 1 101 ? 7.328 -15.288 -7.281 1.00 90.25 101 PHE A CA 1
ATOM 828 C C . PHE A 1 101 ? 7.180 -14.342 -6.085 1.00 90.25 101 PHE A C 1
ATOM 830 O O . PHE A 1 101 ? 6.104 -14.263 -5.496 1.00 90.25 101 PHE A O 1
ATOM 837 N N . HIS A 1 102 ? 8.217 -13.580 -5.735 1.00 88.88 102 HIS A N 1
ATOM 838 C CA . HIS A 1 102 ? 8.222 -12.755 -4.526 1.00 88.88 102 HIS A CA 1
ATOM 839 C C . HIS A 1 102 ? 7.123 -11.678 -4.532 1.00 88.88 102 HIS A C 1
ATOM 841 O O . HIS A 1 102 ? 6.437 -11.545 -3.515 1.00 88.88 102 HIS A O 1
ATOM 847 N N . PRO A 1 103 ? 6.847 -10.978 -5.658 1.00 86.62 103 PRO A N 1
ATOM 848 C CA . PRO A 1 103 ? 5.741 -10.023 -5.732 1.00 86.62 103 PRO A CA 1
ATOM 849 C C . PRO A 1 103 ? 4.359 -10.655 -5.538 1.00 86.62 103 PRO A C 1
ATOM 851 O O . PRO A 1 103 ? 3.414 -9.941 -5.223 1.00 86.62 103 PRO A O 1
ATOM 854 N N . TYR A 1 104 ? 4.221 -11.971 -5.720 1.00 88.69 104 TYR A N 1
ATOM 855 C CA . TYR A 1 104 ? 2.958 -12.686 -5.531 1.00 88.69 104 TYR A CA 1
ATOM 856 C C . TYR A 1 104 ? 2.811 -13.262 -4.120 1.00 88.69 104 TYR A C 1
ATOM 858 O O . TYR A 1 104 ? 1.690 -13.405 -3.648 1.00 88.69 104 TYR A O 1
ATOM 866 N N . ILE A 1 105 ? 3.919 -13.567 -3.438 1.00 89.69 105 ILE A N 1
ATOM 867 C CA . ILE A 1 105 ? 3.916 -14.205 -2.112 1.00 89.69 105 ILE A CA 1
ATOM 868 C C . ILE A 1 105 ? 3.943 -13.163 -0.987 1.00 89.69 105 ILE A C 1
ATOM 870 O O . ILE A 1 105 ? 3.164 -13.251 -0.037 1.00 89.69 105 ILE A O 1
ATOM 874 N N . LEU A 1 106 ? 4.828 -12.167 -1.084 1.00 91.75 106 LEU A N 1
ATOM 875 C CA . LEU A 1 106 ? 5.093 -11.238 0.017 1.00 91.75 106 LEU A CA 1
ATOM 876 C C . LEU A 1 106 ? 3.923 -10.287 0.321 1.00 91.75 106 LEU A C 1
ATOM 878 O O . LEU A 1 106 ? 3.578 -10.155 1.498 1.00 91.75 106 LEU A O 1
ATOM 882 N N . PRO A 1 107 ? 3.257 -9.653 -0.668 1.00 92.69 107 PRO A N 1
ATOM 883 C CA . PRO A 1 107 ? 2.169 -8.729 -0.355 1.00 92.69 107 PRO A CA 1
ATOM 884 C C . PRO A 1 107 ? 0.980 -9.403 0.352 1.00 92.69 107 PRO A C 1
ATOM 886 O O . PRO A 1 107 ? 0.567 -8.891 1.397 1.00 92.69 107 PRO A O 1
ATOM 889 N N . PRO A 1 108 ? 0.464 -10.567 -0.105 1.00 92.94 108 PRO A N 1
ATOM 890 C CA . PRO A 1 108 ? -0.581 -11.285 0.624 1.00 92.94 108 PRO A CA 1
ATOM 891 C C . PRO A 1 108 ? -0.151 -11.699 2.031 1.00 92.94 108 PRO A C 1
ATOM 893 O O . PRO A 1 108 ? -0.931 -11.541 2.969 1.00 92.94 108 PRO A O 1
ATOM 896 N N . LEU A 1 109 ? 1.092 -12.169 2.199 1.00 93.69 109 LEU A N 1
ATOM 897 C CA . LEU A 1 109 ? 1.633 -12.545 3.506 1.00 93.69 109 LEU A CA 1
ATOM 898 C C . LEU A 1 109 ? 1.548 -11.377 4.497 1.00 93.69 109 LEU A C 1
ATOM 900 O O . LEU A 1 109 ? 1.015 -11.529 5.595 1.00 93.69 109 LEU A O 1
ATOM 904 N N . PHE A 1 110 ? 2.011 -10.192 4.101 1.00 94.12 110 PHE A N 1
ATOM 905 C CA . PHE A 1 110 ? 1.962 -9.000 4.948 1.00 94.12 110 PHE A CA 1
ATOM 906 C C . PHE A 1 110 ? 0.540 -8.531 5.252 1.00 94.12 110 PHE A C 1
ATOM 908 O O . PHE A 1 110 ? 0.263 -8.123 6.381 1.00 94.12 110 PHE A O 1
ATOM 915 N N . ILE A 1 111 ? -0.370 -8.615 4.279 1.00 91.62 111 ILE A N 1
ATOM 916 C CA . ILE A 1 111 ? -1.784 -8.271 4.479 1.00 91.62 111 ILE A CA 1
ATOM 917 C C . ILE A 1 111 ? -2.409 -9.194 5.529 1.00 91.62 111 ILE A C 1
ATOM 919 O O . ILE A 1 111 ? -3.037 -8.710 6.473 1.00 91.62 111 ILE A O 1
ATOM 923 N N . ILE A 1 112 ? -2.197 -10.507 5.402 1.00 91.25 112 ILE A N 1
ATOM 924 C CA . ILE A 1 112 ? -2.714 -11.508 6.343 1.00 91.25 112 ILE A CA 1
ATOM 925 C C . ILE A 1 112 ? -2.139 -11.262 7.740 1.00 91.25 112 ILE A C 1
ATOM 927 O O . ILE A 1 112 ? -2.897 -11.158 8.703 1.00 91.25 112 ILE A O 1
ATOM 931 N N . VAL A 1 113 ? -0.817 -11.104 7.859 1.00 91.94 113 VAL A N 1
ATOM 932 C CA . VAL A 1 113 ? -0.152 -10.848 9.146 1.00 91.94 113 VAL A CA 1
ATOM 933 C C . VAL A 1 113 ? -0.674 -9.563 9.791 1.00 91.94 113 VAL A C 1
ATOM 935 O O . VAL A 1 113 ? -1.052 -9.574 10.962 1.00 91.94 113 VAL A O 1
ATOM 938 N N . GLY A 1 114 ? -0.760 -8.465 9.036 1.00 89.19 114 GLY A N 1
ATOM 939 C CA . GLY A 1 114 ? -1.277 -7.190 9.534 1.00 89.19 114 GLY A CA 1
ATOM 940 C C . GLY A 1 114 ? -2.720 -7.290 10.030 1.00 89.19 114 GLY A C 1
ATOM 941 O O . GLY A 1 114 ? -3.052 -6.788 11.108 1.00 89.19 114 GLY A O 1
ATOM 942 N N . PHE A 1 115 ? -3.567 -8.009 9.292 1.00 86.88 115 PHE A N 1
ATOM 943 C CA . PHE A 1 115 ? -4.953 -8.250 9.680 1.00 86.88 115 PHE A CA 1
ATOM 944 C C . PHE A 1 115 ? -5.071 -9.116 10.946 1.00 86.88 115 PHE A C 1
ATOM 946 O O . PHE A 1 115 ? -5.835 -8.783 11.853 1.00 86.88 115 PHE A O 1
ATOM 953 N N . LEU A 1 116 ? -4.278 -10.186 11.061 1.00 88.19 116 LEU A N 1
ATOM 954 C CA . LEU A 1 116 ? -4.252 -11.041 12.254 1.00 88.19 116 LEU A CA 1
ATOM 955 C C . LEU A 1 116 ? -3.783 -10.275 13.501 1.00 88.19 116 LEU A C 1
ATOM 957 O O . LEU A 1 116 ? -4.387 -10.399 14.568 1.00 88.19 116 LEU A O 1
ATOM 961 N N . LEU A 1 117 ? -2.745 -9.441 13.370 1.00 87.94 117 LEU A N 1
ATOM 962 C CA . LEU A 1 117 ? -2.254 -8.588 14.459 1.00 87.94 117 LEU A CA 1
ATOM 963 C C . LEU A 1 117 ? -3.312 -7.584 14.922 1.00 87.94 117 LEU A C 1
ATOM 965 O O . LEU A 1 117 ? -3.454 -7.329 16.121 1.00 87.94 117 LEU A O 1
ATOM 969 N N . PHE A 1 118 ? -4.072 -7.031 13.978 1.00 85.19 118 PHE A N 1
ATOM 970 C CA . PHE A 1 118 ? -5.186 -6.144 14.273 1.00 85.19 118 PHE A CA 1
ATOM 971 C C . PHE A 1 118 ? -6.287 -6.858 15.074 1.00 85.19 118 PHE A C 1
ATOM 973 O O . PHE A 1 118 ? -6.685 -6.364 16.131 1.00 85.19 118 PHE A O 1
ATOM 980 N N . LEU A 1 119 ? -6.718 -8.048 14.634 1.00 82.38 119 LEU A N 1
ATOM 981 C CA . LEU A 1 119 ? -7.736 -8.833 15.340 1.00 82.38 119 LEU A CA 1
ATOM 982 C C . LEU A 1 119 ? -7.302 -9.214 16.756 1.00 82.38 119 LEU A C 1
ATOM 984 O O . LEU A 1 119 ? -8.100 -9.106 17.685 1.00 82.38 119 LEU A O 1
ATOM 988 N N . LYS A 1 120 ? -6.039 -9.619 16.938 1.00 82.50 120 LYS A N 1
ATOM 989 C CA . LYS A 1 120 ? -5.502 -9.954 18.262 1.00 82.50 120 LYS A CA 1
ATOM 990 C C . LYS A 1 120 ? -5.592 -8.761 19.212 1.00 82.50 120 LYS A C 1
ATOM 992 O O . LYS A 1 120 ? -6.026 -8.923 20.342 1.00 82.50 120 LYS A O 1
ATOM 997 N N . LYS A 1 121 ? -5.225 -7.566 18.746 1.00 76.38 121 LYS A N 1
ATOM 998 C CA . LYS A 1 121 ? -5.194 -6.356 19.575 1.00 76.38 121 LYS A CA 1
ATOM 999 C C . LYS A 1 121 ? -6.581 -5.840 19.960 1.00 76.38 121 LYS A C 1
ATOM 1001 O O . LYS A 1 121 ? -6.775 -5.407 21.094 1.00 76.38 121 LYS A O 1
ATOM 1006 N N . ASP A 1 122 ? -7.532 -5.867 19.031 1.00 67.19 122 ASP A N 1
ATOM 1007 C CA . ASP A 1 122 ? -8.900 -5.407 19.296 1.00 67.19 122 ASP A CA 1
ATOM 1008 C C . ASP A 1 122 ? -9.781 -6.484 19.949 1.00 67.19 122 ASP A C 1
ATOM 1010 O O . ASP A 1 122 ? -10.796 -6.147 20.548 1.00 67.19 122 ASP A O 1
ATOM 1014 N N . GLY A 1 123 ? -9.389 -7.761 19.888 1.00 55.50 123 GLY A N 1
ATOM 1015 C CA . GLY A 1 123 ? -10.009 -8.849 20.651 1.00 55.50 123 GLY A CA 1
ATOM 1016 C C . GLY A 1 123 ? -9.571 -8.919 22.119 1.00 55.50 123 GLY A C 1
ATOM 1017 O O . GLY A 1 123 ? -10.286 -9.501 22.928 1.00 55.50 123 GLY A O 1
ATOM 1018 N N . THR A 1 124 ? -8.430 -8.319 22.470 1.00 50.84 124 THR A N 1
ATOM 1019 C CA . THR A 1 124 ? -7.924 -8.190 23.851 1.00 50.84 124 THR A CA 1
ATOM 1020 C C . THR A 1 124 ? -8.188 -6.806 24.464 1.00 50.84 124 THR A C 1
ATOM 1022 O O . THR A 1 124 ? -7.540 -6.453 25.446 1.00 50.84 124 THR A O 1
ATOM 1025 N N . SER A 1 125 ? -9.060 -5.995 23.846 1.00 44.00 125 SER A N 1
ATOM 1026 C CA . SER A 1 125 ? -9.494 -4.678 24.347 1.00 44.00 125 SER A CA 1
ATOM 1027 C C . SER A 1 125 ? -10.830 -4.776 25.072 1.00 44.00 125 SER A C 1
ATOM 1029 O O . SER A 1 125 ? -11.760 -5.350 24.462 1.00 44.00 125 SER A O 1
#

Radius of gyration: 16.34 Å; Cα contacts (8 Å, |Δi|>4): 94; chains: 1; bounding box: 40×35×48 Å